Protein AF-A0A920VEB2-F1 (afdb_monomer_lite)

Sequence (63 aa):
MRDDFSEALFAVELDSDVRALLITGQGRGFCAGADLTEFGSAPSQVIARQVRWERDVWGQLIN

Secondary structure (DSSP, 8-state):
-HHHHHHHHHHHHH-TT--------SSS-S---S-GGGTT-SS-HHHHHHHHHHT-HHHHHH-

Radius of gyration: 14.01 Å; chains: 1; bounding box: 32×29×29 Å

Structure (mmCIF, N/CA/C/O backbone):
data_AF-A0A920VEB2-F1
#
_entry.id   AF-A0A920VEB2-F1
#
loop_
_atom_site.group_PDB
_atom_site.id
_atom_site.type_symbol
_atom_site.label_atom_id
_atom_site.label_alt_id
_atom_site.label_comp_id
_atom_site.label_asym_id
_atom_site.label_entity_id
_atom_site.label_seq_id
_atom_site.pdbx_PDB_ins_code
_atom_site.Cartn_x
_atom_site.Cartn_y
_atom_site.Cartn_z
_atom_site.occupancy
_atom_site.B_iso_or_equiv
_atom_site.auth_seq_id
_atom_site.auth_comp_id
_atom_site.auth_asym_id
_atom_site.auth_atom_id
_atom_site.pdbx_PDB_model_num
ATOM 1 N N . MET A 1 1 ? -2.609 2.154 -8.624 1.00 86.19 1 MET A N 1
ATOM 2 C CA . MET A 1 1 ? -2.608 1.141 -7.542 1.00 86.19 1 MET A CA 1
ATOM 3 C C . MET A 1 1 ? -2.028 1.672 -6.238 1.00 86.19 1 MET A C 1
ATOM 5 O O . MET A 1 1 ? -2.771 1.712 -5.271 1.00 86.19 1 MET A O 1
ATOM 9 N N . ARG A 1 2 ? -0.747 2.085 -6.164 1.00 89.25 2 ARG A N 1
ATOM 10 C CA . ARG A 1 2 ? -0.184 2.635 -4.907 1.00 89.25 2 ARG A CA 1
ATOM 11 C C . ARG A 1 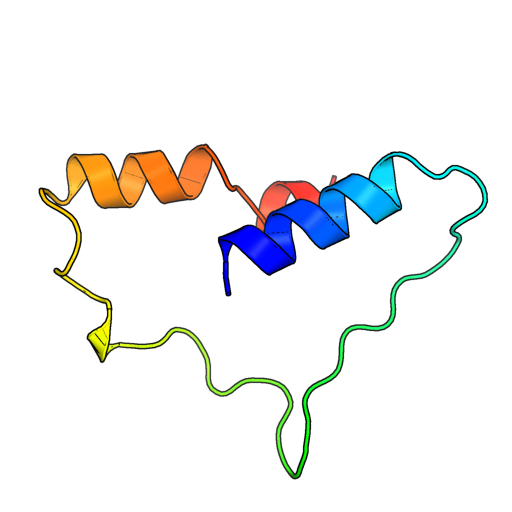2 ? -0.964 3.852 -4.394 1.00 89.25 2 ARG A C 1
ATOM 13 O O . ARG A 1 2 ? -1.194 3.948 -3.195 1.00 89.25 2 ARG A O 1
ATOM 20 N N . ASP A 1 3 ? -1.375 4.728 -5.304 1.00 90.00 3 ASP A N 1
ATOM 21 C CA . ASP A 1 3 ? -2.124 5.949 -4.986 1.00 90.00 3 ASP A CA 1
ATOM 22 C C . ASP A 1 3 ? -3.512 5.603 -4.449 1.00 90.00 3 ASP A C 1
ATOM 24 O O . ASP A 1 3 ? -3.826 5.950 -3.317 1.00 90.00 3 ASP A O 1
ATOM 28 N N . ASP A 1 4 ? -4.262 4.787 -5.194 1.00 93.25 4 ASP A N 1
ATOM 29 C CA . ASP A 1 4 ? -5.580 4.287 -4.778 1.00 93.25 4 ASP A CA 1
ATOM 30 C C . ASP A 1 4 ? -5.529 3.589 -3.406 1.00 93.25 4 ASP A C 1
ATOM 32 O O . ASP A 1 4 ? -6.428 3.732 -2.581 1.00 93.25 4 ASP A O 1
ATOM 36 N N . PHE A 1 5 ? -4.458 2.832 -3.138 1.00 93.38 5 PHE A N 1
ATOM 37 C CA . PHE A 1 5 ? -4.279 2.153 -1.858 1.00 93.38 5 PHE A CA 1
ATOM 38 C C . PHE A 1 5 ? -3.982 3.139 -0.717 1.00 93.38 5 PHE A C 1
ATOM 40 O O . PHE A 1 5 ? -4.572 3.021 0.352 1.00 93.38 5 PHE A O 1
ATOM 47 N N . SER A 1 6 ? -3.126 4.139 -0.952 1.00 93.69 6 SER A N 1
ATOM 48 C CA . SER A 1 6 ? -2.850 5.223 0.003 1.00 93.69 6 SER A CA 1
ATOM 49 C C . SER A 1 6 ? -4.108 6.032 0.338 1.00 93.69 6 SER A C 1
ATOM 51 O O . SER A 1 6 ? -4.307 6.404 1.493 1.00 93.69 6 SER A O 1
ATOM 53 N N . GLU A 1 7 ? -4.959 6.305 -0.654 1.00 94.19 7 GLU A N 1
ATOM 54 C CA . GLU A 1 7 ? -6.235 7.003 -0.461 1.00 94.19 7 GLU A CA 1
ATOM 55 C C . GLU A 1 7 ? -7.225 6.170 0.362 1.00 94.19 7 GLU A C 1
ATOM 57 O O . GLU A 1 7 ? -7.860 6.695 1.276 1.00 94.19 7 GLU A O 1
ATOM 62 N N . ALA A 1 8 ? -7.321 4.862 0.099 1.00 94.62 8 ALA A N 1
ATOM 63 C CA . ALA A 1 8 ? -8.179 3.967 0.872 1.00 94.62 8 ALA A CA 1
ATOM 64 C C . ALA A 1 8 ? -7.749 3.868 2.346 1.00 94.62 8 ALA A C 1
ATOM 66 O O . ALA A 1 8 ? -8.603 3.880 3.231 1.00 94.62 8 ALA A O 1
ATOM 67 N N . LEU A 1 9 ? -6.440 3.805 2.619 1.00 94.81 9 LEU A N 1
ATOM 68 C CA . LEU A 1 9 ? -5.919 3.814 3.991 1.00 94.81 9 LEU A CA 1
ATOM 69 C C . LEU A 1 9 ? -6.248 5.126 4.708 1.00 94.81 9 LEU A C 1
ATOM 71 O O . LEU A 1 9 ? -6.706 5.100 5.846 1.00 94.81 9 LEU A O 1
ATOM 75 N N . PHE A 1 10 ? -6.098 6.259 4.022 1.00 94.12 10 PHE A N 1
ATOM 76 C CA . PHE A 1 10 ? -6.450 7.563 4.580 1.00 94.12 10 PHE A CA 1
ATOM 77 C C . PHE A 1 10 ? -7.951 7.683 4.888 1.00 94.12 10 PHE A C 1
ATOM 79 O O . PHE A 1 10 ? -8.336 8.222 5.921 1.00 94.12 10 PHE A O 1
ATOM 86 N N . ALA A 1 11 ? -8.814 7.139 4.025 1.00 94.81 11 ALA A N 1
ATOM 87 C CA . ALA A 1 11 ? -10.253 7.109 4.277 1.00 94.81 11 ALA A CA 1
ATOM 88 C C . ALA A 1 11 ? -10.611 6.280 5.523 1.00 94.81 11 ALA A C 1
ATOM 90 O O . ALA A 1 11 ? -11.486 6.678 6.286 1.00 94.81 11 ALA A O 1
ATOM 91 N N . VAL A 1 12 ? -9.919 5.156 5.741 1.00 95.00 12 VAL A N 1
ATOM 92 C CA . VAL A 1 12 ? -10.078 4.323 6.945 1.00 95.00 12 VAL A CA 1
ATOM 93 C C . VAL A 1 12 ? -9.613 5.060 8.201 1.00 95.00 12 VAL A C 1
ATOM 95 O O . VAL A 1 12 ? -10.285 4.988 9.221 1.00 95.00 12 VAL A O 1
ATOM 98 N N . GLU A 1 13 ? -8.492 5.778 8.131 1.00 93.25 13 GLU A N 1
ATOM 99 C CA . GLU A 1 13 ? -7.943 6.544 9.259 1.00 93.25 13 GLU A CA 1
ATOM 100 C C . GLU A 1 13 ? -8.870 7.689 9.706 1.00 93.25 13 GLU A C 1
ATOM 102 O O . GLU A 1 13 ? -8.977 7.984 10.896 1.00 93.25 13 GLU A O 1
ATOM 107 N N . LEU A 1 14 ? -9.566 8.325 8.760 1.00 95.75 14 LEU A N 1
ATOM 108 C CA . LEU A 1 14 ? -10.470 9.443 9.037 1.00 95.75 14 LEU A CA 1
ATOM 109 C C . LEU A 1 14 ? -11.809 9.032 9.667 1.00 95.75 14 LEU A C 1
ATOM 111 O O . LEU A 1 14 ? -12.482 9.883 10.255 1.00 95.75 14 LEU A O 1
ATOM 115 N N . ASP A 1 15 ? -12.219 7.772 9.530 1.00 97.06 15 ASP A N 1
ATOM 116 C CA . ASP A 1 15 ? -13.509 7.283 10.014 1.00 97.06 15 ASP A CA 1
ATOM 117 C C . ASP A 1 15 ? -13.354 6.526 11.341 1.00 97.06 15 ASP A C 1
ATOM 119 O O . ASP A 1 15 ? -12.965 5.358 11.387 1.00 97.06 15 ASP A O 1
ATOM 123 N N . SER A 1 16 ? -13.714 7.187 12.445 1.00 96.25 16 SER A N 1
ATOM 124 C CA . SER A 1 16 ? -13.621 6.614 13.793 1.00 96.25 16 SER A CA 1
ATOM 125 C C . SER A 1 16 ? -14.537 5.408 14.038 1.00 96.25 16 SER A C 1
ATOM 127 O O . SER A 1 16 ? -14.336 4.686 15.020 1.00 96.25 16 SER A O 1
ATOM 129 N N . ASP A 1 17 ? -15.542 5.188 13.186 1.00 98.00 17 ASP A N 1
ATOM 130 C CA . ASP A 1 17 ? -16.438 4.036 13.292 1.00 98.00 17 ASP A CA 1
ATOM 131 C C . ASP A 1 17 ? -15.830 2.769 12.666 1.00 98.00 17 ASP A C 1
ATOM 133 O O . ASP A 1 17 ? -16.268 1.651 12.969 1.00 98.00 17 ASP A O 1
ATOM 137 N N . VAL A 1 18 ? -14.776 2.894 11.850 1.00 96.38 18 VAL A N 1
ATOM 138 C CA . VAL A 1 18 ? -14.061 1.747 11.282 1.00 96.38 18 VAL A CA 1
ATOM 139 C C . VAL A 1 18 ? -13.182 1.092 12.348 1.00 96.38 18 VAL A C 1
ATOM 141 O O . VAL A 1 18 ? -12.294 1.694 12.941 1.00 96.38 18 VAL A O 1
ATOM 144 N N . ARG A 1 19 ? -13.422 -0.199 12.603 1.00 95.44 19 ARG A N 1
ATOM 145 C CA . ARG A 1 19 ? -12.718 -0.969 13.652 1.00 95.44 19 ARG A CA 1
ATOM 146 C C . ARG A 1 19 ? -11.764 -2.029 13.120 1.00 95.44 19 ARG A C 1
ATOM 148 O O . ARG A 1 19 ? -10.993 -2.592 13.894 1.00 95.44 19 ARG A O 1
ATOM 155 N N . ALA A 1 20 ? -11.849 -2.335 11.831 1.00 94.56 20 ALA A N 1
ATOM 156 C CA . ALA A 1 20 ? -11.016 -3.324 11.167 1.00 94.56 20 ALA A CA 1
ATOM 157 C C . ALA A 1 20 ? -10.992 -3.071 9.655 1.00 94.56 20 ALA A C 1
ATOM 159 O O . ALA A 1 20 ? -11.995 -2.658 9.076 1.00 94.56 20 ALA A O 1
ATOM 160 N N . LEU A 1 21 ? -9.865 -3.401 9.023 1.00 93.50 21 LEU A N 1
ATOM 161 C CA . LEU A 1 21 ? -9.67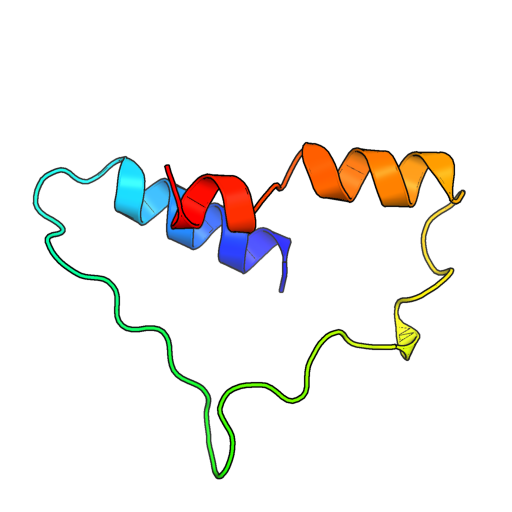5 -3.386 7.575 1.00 93.50 21 LEU A CA 1
ATOM 162 C C . LEU A 1 21 ? -9.324 -4.801 7.097 1.00 93.50 21 LEU A C 1
ATOM 164 O O . LEU A 1 21 ? -8.379 -5.410 7.598 1.00 93.50 21 LEU A O 1
ATOM 168 N N . LEU A 1 22 ? -10.065 -5.321 6.115 1.00 95.25 22 LEU A N 1
ATOM 169 C CA . LEU A 1 22 ? -9.729 -6.570 5.427 1.00 95.25 22 LEU A CA 1
ATOM 170 C C . LEU A 1 22 ? -9.059 -6.251 4.092 1.00 95.25 22 LEU A C 1
ATOM 172 O O . LEU A 1 22 ? -9.694 -5.724 3.182 1.00 95.25 22 LEU A O 1
ATOM 176 N N . ILE A 1 23 ? -7.796 -6.642 3.958 1.00 94.69 23 ILE A N 1
ATOM 177 C CA . ILE A 1 23 ? -7.053 -6.537 2.704 1.00 94.69 23 ILE A CA 1
ATOM 178 C C . ILE A 1 23 ? -6.983 -7.933 2.093 1.00 94.69 23 ILE A C 1
ATOM 180 O O . ILE A 1 23 ? -6.502 -8.871 2.727 1.00 94.69 23 ILE A O 1
ATOM 184 N N . THR A 1 24 ? -7.469 -8.086 0.862 1.00 96.06 24 THR A N 1
ATOM 185 C CA . THR A 1 24 ? -7.479 -9.374 0.159 1.00 96.06 24 THR A CA 1
ATOM 186 C C . THR A 1 24 ? -7.161 -9.212 -1.327 1.00 96.06 24 THR A C 1
ATOM 188 O O . THR A 1 24 ? -7.310 -8.127 -1.887 1.00 96.06 24 THR A O 1
ATOM 191 N N . GLY A 1 25 ? -6.714 -10.296 -1.959 1.00 96.00 25 GLY A N 1
ATOM 192 C CA . GLY A 1 25 ? -6.480 -10.383 -3.399 1.00 96.00 25 GLY A CA 1
ATOM 193 C C . GLY A 1 25 ? -7.580 -11.185 -4.088 1.00 96.00 25 GLY A C 1
ATOM 194 O O . GLY A 1 25 ? -8.274 -11.983 -3.458 1.00 96.00 25 GLY A O 1
ATOM 195 N N . GLN A 1 26 ? -7.741 -10.987 -5.393 1.00 96.44 26 GLN A N 1
ATOM 196 C CA . GLN A 1 26 ? -8.647 -11.799 -6.205 1.00 96.44 26 GLN A CA 1
ATOM 197 C C . GLN A 1 26 ? -7.926 -13.050 -6.731 1.00 96.44 26 GLN A C 1
ATOM 199 O O . GLN A 1 26 ? -6.798 -12.980 -7.216 1.00 96.44 26 GLN A O 1
ATOM 204 N N . GLY A 1 27 ? -8.598 -14.204 -6.688 1.00 96.50 27 GLY A N 1
ATOM 205 C CA . GLY A 1 27 ? -8.077 -15.461 -7.233 1.00 96.50 27 GLY A CA 1
ATOM 206 C C . GLY A 1 27 ? -7.204 -16.258 -6.258 1.00 96.50 27 GLY A C 1
ATOM 207 O O . GLY A 1 27 ? -7.524 -16.396 -5.083 1.00 96.50 27 GLY A O 1
ATOM 208 N N . ARG A 1 28 ? -6.131 -16.875 -6.773 1.00 96.25 28 ARG A N 1
ATOM 209 C CA . ARG A 1 28 ? -5.333 -17.886 -6.043 1.00 96.25 28 ARG A CA 1
ATOM 210 C C . ARG A 1 28 ? -4.242 -17.310 -5.137 1.00 96.25 28 ARG A C 1
ATOM 212 O O . ARG A 1 28 ? -3.626 -18.069 -4.396 1.00 96.25 28 ARG A O 1
ATOM 219 N N . GLY A 1 29 ? -3.960 -16.015 -5.232 1.00 95.44 29 GLY A N 1
ATOM 220 C CA . GLY A 1 29 ? -2.908 -15.351 -4.471 1.00 95.44 29 GLY A CA 1
ATOM 221 C C . GLY A 1 29 ? -3.357 -13.975 -4.000 1.00 95.44 29 GLY A C 1
ATOM 222 O O . GLY A 1 29 ? -4.217 -13.357 -4.619 1.00 95.44 29 GLY A O 1
ATOM 223 N N . PHE A 1 30 ? -2.766 -13.509 -2.901 1.00 95.50 30 PHE A N 1
ATOM 224 C CA . PHE A 1 30 ? -3.022 -12.177 -2.355 1.00 95.50 30 PHE A CA 1
ATOM 225 C C . PHE A 1 30 ? -2.385 -11.082 -3.225 1.00 95.50 30 PHE A C 1
ATOM 227 O O . PHE A 1 30 ? -3.078 -10.266 -3.822 1.00 95.50 30 PHE A O 1
ATOM 234 N N . CYS A 1 31 ? -1.053 -11.094 -3.314 1.00 94.31 31 CYS A N 1
ATOM 235 C CA . CYS A 1 31 ? -0.250 -10.174 -4.112 1.00 94.31 31 CYS A CA 1
ATOM 236 C C . CYS A 1 31 ? 1.085 -10.853 -4.443 1.00 94.31 31 CYS A C 1
ATOM 238 O O . CYS A 1 31 ? 1.677 -11.498 -3.577 1.00 94.31 31 CYS A O 1
ATOM 240 N N . ALA A 1 32 ? 1.557 -10.724 -5.685 1.00 94.69 32 ALA A N 1
ATOM 241 C CA . ALA A 1 32 ? 2.843 -11.281 -6.114 1.00 94.69 32 ALA A CA 1
ATOM 242 C C . ALA A 1 32 ? 4.048 -10.396 -5.731 1.00 94.69 32 ALA A C 1
ATOM 244 O O . ALA A 1 32 ? 5.190 -10.826 -5.872 1.00 94.69 32 ALA A O 1
ATOM 245 N N . GLY A 1 33 ? 3.799 -9.178 -5.241 1.00 91.56 33 GLY A N 1
ATOM 246 C CA . GLY A 1 33 ? 4.814 -8.172 -4.938 1.00 91.56 33 GLY A CA 1
ATOM 247 C C . GLY A 1 33 ? 4.686 -6.936 -5.826 1.00 91.56 33 GLY A C 1
ATOM 248 O O . GLY A 1 33 ? 3.660 -6.721 -6.467 1.00 91.56 33 GLY A O 1
ATOM 249 N N . ALA A 1 34 ? 5.730 -6.107 -5.829 1.00 89.12 34 ALA A N 1
ATOM 250 C CA . ALA A 1 34 ? 5.789 -4.921 -6.677 1.00 89.12 34 ALA A CA 1
ATOM 251 C C . ALA A 1 34 ? 5.857 -5.304 -8.162 1.00 89.12 34 ALA A C 1
ATOM 253 O O . ALA A 1 34 ? 6.515 -6.284 -8.522 1.00 89.12 34 ALA A O 1
ATOM 254 N N . ASP A 1 35 ? 5.230 -4.499 -9.018 1.00 91.25 35 ASP A N 1
ATOM 255 C CA . ASP A 1 35 ? 5.398 -4.624 -10.461 1.00 91.25 35 ASP A CA 1
ATOM 256 C C . ASP A 1 35 ? 6.811 -4.170 -10.850 1.00 91.25 35 ASP A C 1
ATOM 258 O O . ASP A 1 35 ? 7.167 -2.994 -10.759 1.00 91.25 35 ASP A O 1
ATOM 262 N N . LEU A 1 36 ? 7.646 -5.124 -11.262 1.00 90.12 36 LEU A N 1
ATOM 263 C CA . LEU A 1 36 ? 9.026 -4.843 -11.648 1.00 90.12 36 LEU A CA 1
ATOM 264 C C . LEU A 1 36 ? 9.125 -4.076 -12.972 1.00 90.12 36 LEU A C 1
ATOM 266 O O . LEU A 1 36 ? 10.161 -3.472 -13.234 1.00 90.12 36 LEU A O 1
ATOM 270 N N . THR A 1 37 ? 8.074 -4.067 -13.795 1.00 90.62 37 THR A N 1
ATOM 271 C CA . THR A 1 37 ? 8.057 -3.307 -15.053 1.00 90.62 37 THR A CA 1
ATOM 272 C C . THR A 1 37 ? 7.906 -1.803 -14.826 1.00 90.62 37 THR A C 1
ATOM 274 O O . THR A 1 37 ? 8.343 -1.014 -15.661 1.00 90.62 37 THR A O 1
ATOM 277 N N . GLU A 1 38 ? 7.387 -1.387 -13.665 1.00 86.81 38 GLU A N 1
ATOM 278 C CA . GLU A 1 38 ? 7.334 0.023 -13.266 1.00 86.81 38 GLU A CA 1
ATOM 279 C C . GLU A 1 38 ? 8.706 0.561 -12.821 1.00 86.81 38 GLU A C 1
ATOM 281 O O . GLU A 1 38 ? 8.910 1.781 -12.767 1.00 86.81 38 GLU A O 1
ATOM 286 N N . PHE A 1 39 ? 9.679 -0.307 -12.513 1.00 85.06 39 PHE A N 1
ATOM 287 C CA . PHE A 1 39 ? 11.004 0.140 -12.083 1.00 85.06 39 PHE A CA 1
ATOM 288 C C . PHE A 1 39 ? 11.711 0.903 -13.205 1.00 85.06 39 PHE A C 1
ATOM 290 O O . PHE A 1 39 ? 11.857 0.427 -14.326 1.00 85.06 39 PHE A O 1
ATOM 297 N N . GLY A 1 40 ? 12.197 2.101 -12.876 1.00 85.25 40 GLY A N 1
ATOM 298 C CA . GLY A 1 40 ? 12.862 2.980 -13.840 1.00 85.25 40 GLY A CA 1
ATOM 299 C C . GLY A 1 40 ? 11.916 3.837 -14.687 1.00 85.25 40 GLY A C 1
ATOM 300 O O . GLY A 1 40 ? 12.405 4.611 -15.502 1.00 85.25 40 GLY A O 1
ATOM 301 N N . SER A 1 41 ? 10.597 3.762 -14.473 1.00 89.44 41 SER A N 1
ATOM 302 C CA . SER A 1 41 ? 9.627 4.655 -15.132 1.00 89.44 41 SER A CA 1
ATOM 303 C C . SER A 1 41 ? 9.635 6.088 -14.579 1.00 89.44 41 SER A C 1
ATOM 305 O O . SER A 1 41 ? 9.232 7.028 -15.263 1.00 89.44 41 SER A O 1
ATOM 307 N N . ALA A 1 42 ? 10.110 6.278 -13.344 1.00 90.25 42 ALA A N 1
ATOM 308 C CA . ALA A 1 42 ? 10.216 7.593 -12.723 1.00 90.25 42 ALA A CA 1
ATOM 309 C C . ALA A 1 42 ? 11.326 8.443 -13.379 1.00 90.25 42 ALA A C 1
ATOM 311 O O . ALA A 1 42 ? 12.386 7.904 -13.705 1.00 90.25 42 ALA A O 1
ATOM 312 N N . PRO A 1 43 ? 11.171 9.782 -13.473 1.00 92.56 43 PRO A N 1
ATOM 313 C CA . PRO A 1 43 ? 12.153 10.647 -14.141 1.00 92.56 43 PRO A CA 1
ATOM 314 C C . PRO A 1 43 ? 13.558 10.628 -13.513 1.00 92.56 43 PRO A C 1
ATOM 316 O O . PRO A 1 43 ? 14.532 11.016 -14.153 1.00 92.56 43 PRO A O 1
ATOM 319 N N . SER A 1 44 ? 13.684 10.201 -12.252 1.00 94.38 44 SER A N 1
ATOM 320 C CA . SER A 1 44 ? 14.970 9.918 -11.611 1.00 94.38 44 SER A CA 1
ATOM 321 C C . SER A 1 44 ? 14.810 8.994 -10.400 1.00 94.38 44 SER A C 1
ATOM 323 O O . SER A 1 44 ? 13.727 8.879 -9.822 1.00 94.38 44 SER A O 1
ATOM 325 N N . GLN A 1 45 ? 15.918 8.395 -9.953 1.00 90.81 45 GLN A N 1
ATOM 326 C CA . GLN A 1 45 ? 15.966 7.606 -8.712 1.00 90.81 45 GLN A CA 1
ATOM 327 C C . GLN A 1 45 ? 15.646 8.448 -7.466 1.00 90.81 45 GLN A C 1
ATOM 329 O O . GLN A 1 45 ? 15.069 7.945 -6.504 1.00 90.81 45 GLN A O 1
ATOM 334 N N . VAL A 1 46 ? 15.990 9.741 -7.491 1.00 92.88 46 VAL A N 1
ATOM 335 C CA . VAL A 1 46 ? 15.664 10.682 -6.411 1.00 92.88 46 VAL A CA 1
ATOM 336 C C . VAL A 1 46 ? 14.153 10.875 -6.327 1.00 92.88 46 VAL A C 1
ATOM 338 O O . VAL A 1 46 ? 13.587 10.719 -5.249 1.00 92.88 46 VAL A O 1
ATOM 341 N N . ILE A 1 47 ? 13.496 11.114 -7.467 1.00 91.31 47 ILE A N 1
ATOM 342 C CA . ILE A 1 47 ? 12.035 11.257 -7.537 1.00 91.31 47 ILE A CA 1
ATOM 343 C C . ILE A 1 47 ? 11.350 9.959 -7.102 1.00 91.31 47 ILE A C 1
ATOM 345 O O . ILE A 1 47 ? 10.463 9.998 -6.256 1.00 91.31 47 ILE A O 1
ATOM 349 N N . ALA A 1 48 ? 11.804 8.799 -7.590 1.00 89.00 48 ALA A N 1
ATOM 350 C CA . ALA A 1 48 ? 11.262 7.505 -7.170 1.00 89.00 48 ALA A CA 1
ATOM 351 C C . ALA A 1 48 ? 11.332 7.314 -5.644 1.00 89.00 48 ALA A C 1
ATOM 353 O O . ALA A 1 48 ? 10.387 6.834 -5.014 1.00 89.00 48 ALA A O 1
ATOM 354 N N . ARG A 1 49 ? 12.446 7.725 -5.024 1.00 88.88 49 ARG A N 1
ATOM 355 C CA . ARG A 1 49 ? 12.618 7.640 -3.573 1.00 88.88 49 ARG A CA 1
ATOM 356 C C . ARG A 1 49 ? 11.770 8.659 -2.817 1.00 88.88 49 ARG A C 1
ATOM 358 O O . ARG A 1 49 ? 11.295 8.320 -1.740 1.00 88.88 49 ARG A O 1
ATOM 365 N N . GLN A 1 50 ? 11.572 9.859 -3.352 1.00 90.19 50 GLN A N 1
ATOM 366 C CA . GLN A 1 50 ? 10.701 10.872 -2.757 1.00 90.19 50 GLN A CA 1
ATOM 367 C C . GLN A 1 50 ? 9.236 10.413 -2.753 1.00 90.19 50 GLN A C 1
ATOM 369 O O . GLN A 1 50 ? 8.612 10.405 -1.695 1.00 90.19 50 GLN A O 1
ATOM 374 N N . VAL A 1 51 ? 8.734 9.904 -3.883 1.00 87.19 51 VAL A N 1
A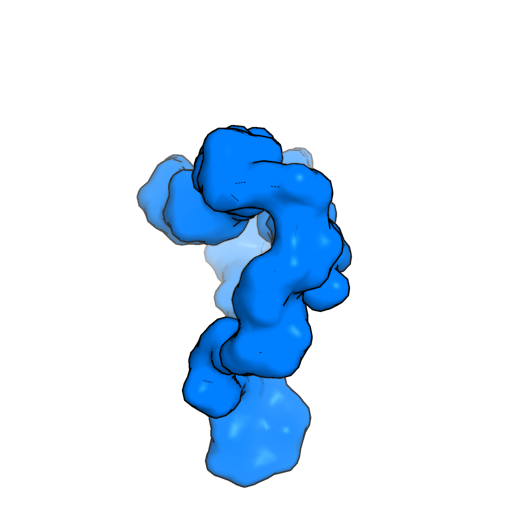TOM 375 C CA . VAL A 1 51 ? 7.363 9.369 -4.007 1.00 87.19 51 VAL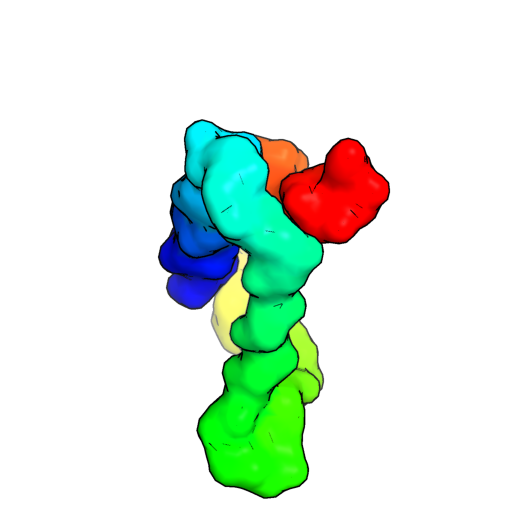 A CA 1
ATOM 376 C C . VAL A 1 51 ? 7.100 8.241 -3.005 1.00 87.19 51 VAL A C 1
ATOM 378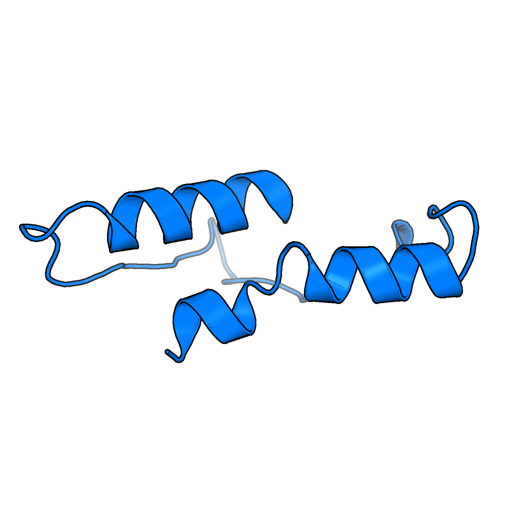 O O . VAL A 1 51 ? 6.001 8.130 -2.460 1.00 87.19 51 VAL A O 1
ATOM 381 N N . ARG A 1 52 ? 8.114 7.414 -2.705 1.00 85.25 52 ARG A N 1
ATOM 382 C CA . ARG A 1 52 ? 7.996 6.378 -1.669 1.00 85.25 52 ARG A CA 1
ATOM 383 C C . ARG A 1 52 ? 7.604 6.959 -0.306 1.00 85.25 52 ARG A C 1
ATOM 385 O O . ARG A 1 52 ? 6.839 6.303 0.392 1.00 85.25 52 ARG A O 1
ATOM 392 N N . TRP A 1 53 ? 8.162 8.114 0.060 1.00 85.25 53 TRP A N 1
ATOM 393 C CA . TRP A 1 53 ? 7.942 8.769 1.351 1.00 85.25 53 TRP A CA 1
ATOM 394 C C . TRP A 1 53 ? 6.665 9.601 1.385 1.00 85.25 53 TRP A C 1
ATOM 396 O O . TRP A 1 53 ? 5.977 9.599 2.396 1.00 85.25 53 TRP A O 1
ATOM 406 N N . GLU A 1 54 ? 6.333 10.287 0.290 1.00 85.69 54 GLU A N 1
ATOM 407 C CA . GLU A 1 54 ? 5.100 11.083 0.198 1.00 85.69 54 GLU A CA 1
ATOM 408 C C . GLU A 1 54 ? 3.841 10.216 0.319 1.00 85.69 54 GLU A C 1
ATOM 410 O O . GLU A 1 54 ? 2.825 10.666 0.835 1.00 85.69 54 GLU A O 1
ATOM 415 N N . ARG A 1 55 ? 3.920 8.965 -0.145 1.00 84.75 55 ARG A N 1
ATOM 416 C CA . ARG A 1 55 ? 2.836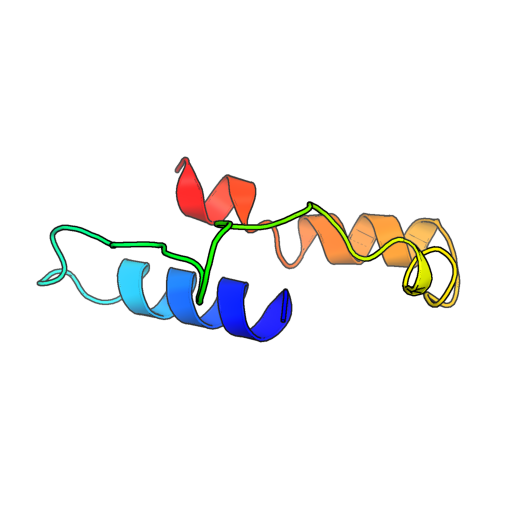 7.975 -0.109 1.00 84.75 55 ARG A CA 1
ATOM 417 C C . ARG A 1 55 ? 3.301 6.747 0.663 1.00 84.75 55 ARG A C 1
ATOM 419 O O . ARG A 1 55 ? 3.411 5.646 0.106 1.00 84.75 55 ARG A O 1
ATOM 426 N N . ASP A 1 56 ? 3.698 6.959 1.915 1.00 89.56 56 ASP A N 1
ATOM 427 C CA . ASP A 1 56 ? 4.211 5.894 2.774 1.00 89.56 56 ASP A CA 1
ATOM 428 C C . ASP A 1 56 ? 3.084 4.996 3.299 1.00 89.56 56 ASP A C 1
ATOM 430 O O . ASP A 1 56 ? 2.680 5.061 4.457 1.00 89.56 56 ASP A O 1
ATOM 434 N N . VAL A 1 57 ? 2.614 4.103 2.427 1.00 90.94 57 VAL A N 1
ATOM 435 C CA . VAL A 1 57 ? 1.584 3.101 2.745 1.00 90.94 57 VAL A CA 1
ATOM 436 C C . VAL A 1 57 ? 1.963 2.189 3.914 1.00 90.94 57 VAL A C 1
ATOM 438 O O . VAL A 1 57 ? 1.087 1.614 4.547 1.00 90.94 57 VAL A O 1
ATOM 441 N N . TRP A 1 58 ? 3.256 2.040 4.224 1.00 88.25 58 TRP A N 1
ATOM 442 C CA . TRP A 1 58 ? 3.688 1.258 5.383 1.00 88.25 58 TRP A CA 1
ATOM 443 C C . TRP A 1 58 ? 3.560 2.064 6.670 1.00 88.25 58 TRP A C 1
ATOM 445 O O . TRP A 1 58 ? 3.090 1.528 7.668 1.00 88.25 58 TRP A O 1
ATOM 455 N N . GLY A 1 59 ? 3.918 3.348 6.629 1.00 91.12 59 GLY A N 1
ATOM 456 C CA . GLY A 1 59 ? 3.651 4.286 7.713 1.00 91.12 59 GLY A CA 1
ATOM 457 C C . GLY A 1 59 ? 2.159 4.393 8.029 1.00 91.12 59 GLY A C 1
ATOM 458 O O . GLY A 1 59 ? 1.798 4.349 9.196 1.00 91.12 59 GLY A O 1
ATOM 459 N N . GLN A 1 60 ? 1.300 4.442 7.008 1.00 91.38 60 GLN A N 1
ATOM 460 C CA . GLN A 1 60 ? -0.161 4.474 7.174 1.00 91.38 60 GLN A CA 1
ATOM 461 C C . GLN A 1 60 ? -0.754 3.173 7.744 1.00 91.38 60 GLN A C 1
ATOM 463 O O . GLN A 1 60 ? -1.844 3.188 8.296 1.00 91.38 60 GLN A O 1
ATOM 468 N N . LEU A 1 61 ? -0.077 2.031 7.573 1.00 88.50 61 LEU A N 1
ATOM 469 C CA . LEU A 1 61 ? -0.553 0.735 8.075 1.00 88.50 61 LEU A CA 1
ATOM 470 C C . LEU A 1 61 ? -0.108 0.429 9.508 1.00 88.50 61 LEU A C 1
ATOM 472 O O . LEU A 1 61 ? -0.734 -0.396 10.170 1.00 88.50 61 LEU A O 1
ATOM 476 N N . ILE A 1 62 ? 1.031 0.979 9.933 1.00 83.94 62 ILE A N 1
ATOM 477 C CA . ILE A 1 62 ? 1.709 0.585 11.177 1.00 83.94 62 ILE A CA 1
ATOM 478 C C . ILE A 1 62 ? 1.515 1.619 12.295 1.00 83.94 62 ILE A C 1
ATOM 480 O O . ILE A 1 62 ? 1.614 1.246 13.466 1.00 83.94 62 ILE A O 1
ATOM 484 N N . ASN A 1 63 ? 1.273 2.884 11.948 1.00 65.25 63 ASN A N 1
ATOM 485 C CA . ASN A 1 63 ? 1.039 3.963 12.913 1.00 65.25 63 ASN A CA 1
ATOM 486 C C . ASN A 1 63 ? -0.449 4.123 13.226 1.00 65.25 63 ASN A C 1
ATOM 488 O O . ASN A 1 63 ? -0.731 4.545 14.369 1.00 65.25 63 ASN A O 1
#

pLDDT: mean 91.45, std 4.96, range [65.25, 98.0]

Foldseek 3Di:
DLVVLLVVLVVLVPDPVRDDDDQADPDDDGDPDDDPVCPPVDPDPVRVVVVCVVSVSVVSVPD